Protein AF-A0A3B4WXT2-F1 (afdb_monomer_lite)

pLDDT: mean 92.87, std 9.58, range [46.59, 98.81]

Organism: NCBI:txid1841481

InterPro domains:
  IPR013606 IMD/I-BAR domain [PF08397] (16-156)
  IPR013606 IMD/I-BAR domain [PS51338] (1-162)
  IPR027267 AH/BAR domain superfamily [G3DSA:1.20.1270.60] (1-161)
  IPR027267 AH/BAR domain superfamily [SSF103657] (1-157)
  IPR030127 I-BAR domain containing protein MTSS1/MTSS2 [PTHR15708] (4-154)

Secondary structure (DSSP, 8-state):
--HHHHHHHHHHHHHHHHHHHHHHHTHHHHHHHHHHHHHHHHHHHHHHHHHHHHHHHHHHHHHHHHTSSTHHHHHHHHHHHHHHHHHHHHHHHHHHHHHIIIIIIHHHHHHHHHHHHHHHHHHHHHHHHHHHHHHHHHHHHHHHHHHHHHHHHHHHHHHT--

Radius of gyration: 36.68 Å; chains: 1; bounding box: 83×21×110 Å

Sequence (162 aa):
MDAGIEKECSALGGLFQLIMNDMKASYPTWEDFLTKGAKLQSQLRTTIVVTGAFLDAFQKVADMATGTRGATKEIGSALTRMCMRHRSIESKLKLFTTALSESLITPLESKMEEWKKVASQLDKDHAKEYKKARADIKKKSSDTIKLQKKVKKGEEREEQGG

Foldseek 3Di:
DPPVVVVVVVVVVVVLVVVLVVLVVCLVVLVVVLVVLVVVLVVLVVVLVVLVVVLVVQLVCLVVQCPDDDPSVVVSVVSNVVSVVSVVVSVVSVVVSVCSVPVPNVVSVVVSVVSVVVSVVVVVVCVVVVVVVVVVVVVVVVVVVVVVVVVVVVVVVVVVPD

Structure (mmCIF, N/CA/C/O backbone):
data_AF-A0A3B4WXT2-F1
#
_entry.id   AF-A0A3B4WXT2-F1
#
loop_
_atom_site.group_PDB
_atom_site.id
_atom_site.type_symbol
_atom_site.label_atom_id
_atom_site.label_alt_id
_atom_site.label_comp_id
_atom_site.label_asym_id
_atom_site.label_entity_id
_atom_site.label_seq_id
_atom_site.pdbx_PDB_ins_code
_atom_site.Cartn_x
_atom_site.Cartn_y
_atom_site.Cartn_z
_atom_site.occupancy
_atom_site.B_iso_or_equiv
_atom_site.auth_seq_id
_atom_site.auth_comp_id
_atom_site.auth_asym_id
_atom_site.auth_atom_id
_atom_site.pdbx_PDB_model_num
ATOM 1 N N . MET A 1 1 ? -25.174 -4.523 44.752 1.00 56.41 1 MET A N 1
ATOM 2 C CA . MET A 1 1 ? -24.322 -5.137 43.718 1.00 56.41 1 MET A CA 1
ATOM 3 C C . MET A 1 1 ? -23.032 -5.534 44.384 1.00 56.41 1 MET A C 1
ATOM 5 O O . MET A 1 1 ? -22.630 -4.825 45.297 1.00 56.41 1 MET A O 1
ATOM 9 N N . ASP A 1 2 ? -22.443 -6.652 43.983 1.00 71.62 2 ASP A N 1
ATOM 10 C CA . ASP A 1 2 ? -21.141 -7.046 44.507 1.00 71.62 2 ASP A CA 1
ATOM 11 C C . ASP A 1 2 ? -20.093 -6.017 44.052 1.00 71.62 2 ASP A C 1
ATOM 13 O O . ASP A 1 2 ? -19.968 -5.749 42.854 1.00 71.62 2 ASP A O 1
ATOM 17 N N . ALA A 1 3 ? -19.405 -5.377 44.999 1.00 71.56 3 ALA A N 1
ATOM 18 C CA . ALA A 1 3 ? -18.475 -4.279 44.722 1.00 71.56 3 ALA A CA 1
ATOM 19 C C . ALA A 1 3 ? -17.302 -4.721 43.823 1.00 71.56 3 ALA A C 1
ATOM 21 O O . ALA A 1 3 ? -16.705 -3.894 43.131 1.00 71.56 3 ALA A O 1
ATOM 22 N N . GLY A 1 4 ? -17.006 -6.028 43.791 1.00 73.88 4 GLY A N 1
ATOM 23 C CA . GLY A 1 4 ? -16.038 -6.623 42.868 1.00 73.88 4 GLY A CA 1
ATOM 24 C C . GLY A 1 4 ? -16.455 -6.499 41.399 1.00 73.88 4 GLY A C 1
ATOM 25 O O . GLY A 1 4 ? -15.667 -6.039 40.576 1.00 73.88 4 GLY A O 1
ATOM 26 N N . ILE A 1 5 ? -17.719 -6.800 41.084 1.00 76.81 5 ILE A N 1
ATOM 27 C CA . ILE A 1 5 ? -18.241 -6.784 39.706 1.00 76.81 5 ILE A CA 1
ATOM 28 C C . ILE A 1 5 ? -18.263 -5.356 39.141 1.00 76.81 5 ILE A C 1
ATOM 30 O O . ILE A 1 5 ? -17.926 -5.130 37.981 1.00 76.81 5 ILE A O 1
ATOM 34 N N . GLU A 1 6 ? -18.617 -4.360 39.957 1.00 76.44 6 GLU A N 1
ATOM 35 C CA . GLU A 1 6 ? -18.662 -2.958 39.515 1.00 76.44 6 GLU A CA 1
ATOM 36 C C . GLU A 1 6 ? -17.260 -2.419 39.170 1.00 76.44 6 GLU A C 1
ATOM 38 O O . GLU A 1 6 ? -17.087 -1.685 38.190 1.00 76.44 6 GLU A O 1
ATOM 43 N N . LYS A 1 7 ? -16.239 -2.851 39.922 1.00 80.06 7 LYS A N 1
ATOM 44 C CA . LYS A 1 7 ? -14.834 -2.516 39.668 1.00 80.06 7 LYS A CA 1
ATOM 45 C C . LYS A 1 7 ? -14.317 -3.157 38.376 1.00 80.06 7 LYS A C 1
ATOM 47 O O . LYS A 1 7 ? -13.669 -2.473 37.584 1.00 80.06 7 LYS A O 1
ATOM 52 N N . GLU A 1 8 ? -14.635 -4.427 38.132 1.00 82.56 8 GLU A N 1
ATOM 53 C CA . GLU A 1 8 ? -14.265 -5.132 36.896 1.00 82.56 8 GLU A CA 1
ATOM 54 C C . GLU A 1 8 ? -14.941 -4.529 35.658 1.00 82.56 8 GLU A C 1
ATOM 56 O O . GLU A 1 8 ? -14.272 -4.276 34.655 1.00 82.56 8 GLU A O 1
ATOM 61 N N . CYS A 1 9 ? -16.236 -4.196 35.732 1.00 83.56 9 CYS A N 1
ATOM 62 C CA . CYS A 1 9 ? -16.938 -3.517 34.638 1.00 83.56 9 CYS A CA 1
ATOM 63 C C . CYS A 1 9 ? -16.319 -2.152 34.306 1.00 83.56 9 CYS A C 1
ATOM 65 O O . CYS A 1 9 ? -16.195 -1.797 33.132 1.00 83.56 9 CYS A O 1
ATOM 67 N N . SER A 1 10 ? -15.907 -1.389 35.322 1.00 85.44 10 SER A N 1
ATOM 68 C CA . SER A 1 10 ? -15.224 -0.111 35.109 1.00 85.44 10 SER A CA 1
ATOM 69 C C . SER A 1 10 ? -13.843 -0.294 34.473 1.00 85.44 10 SER A C 1
ATOM 71 O O . SER A 1 10 ? -13.463 0.504 33.616 1.00 85.44 10 SER A O 1
ATOM 73 N N . ALA A 1 11 ? -13.097 -1.331 34.866 1.00 90.69 11 ALA A N 1
ATOM 74 C CA . ALA A 1 11 ? -11.795 -1.643 34.281 1.00 90.69 11 ALA A CA 1
ATOM 75 C C . ALA A 1 11 ? -11.922 -2.043 32.801 1.00 90.69 11 ALA A C 1
ATOM 77 O O . ALA A 1 11 ? -11.184 -1.530 31.962 1.00 90.69 11 ALA A O 1
ATOM 78 N N . LEU A 1 12 ? -12.906 -2.885 32.465 1.00 92.00 12 LEU A N 1
ATOM 79 C CA . LEU A 1 12 ? -13.195 -3.290 31.085 1.00 92.00 12 LEU A CA 1
ATOM 80 C C . LEU A 1 12 ? -13.618 -2.104 30.208 1.00 92.00 12 LEU A C 1
ATOM 82 O O . LEU A 1 12 ? -13.141 -1.976 29.082 1.00 92.00 12 LEU A O 1
ATOM 86 N N . GLY A 1 13 ? -14.457 -1.201 30.727 1.00 91.44 13 GLY A N 1
ATOM 87 C CA . GLY A 1 13 ? -14.825 0.028 30.016 1.00 91.44 13 GLY A CA 1
ATOM 88 C C . GLY A 1 13 ? -13.624 0.948 29.763 1.00 91.44 13 GLY A C 1
ATOM 89 O O . GLY A 1 13 ? -13.510 1.536 28.687 1.00 91.44 13 GLY A O 1
ATOM 90 N N . GLY A 1 14 ? -12.698 1.034 30.724 1.00 93.44 14 GLY A N 1
ATOM 91 C CA . GLY A 1 14 ? -11.432 1.749 30.559 1.00 93.44 14 GLY A CA 1
ATOM 92 C C . GLY A 1 14 ? -10.533 1.120 29.491 1.00 93.44 14 GLY A C 1
ATOM 93 O O . GLY A 1 14 ? -10.008 1.835 28.639 1.00 93.44 14 GLY A O 1
ATOM 94 N N . LEU A 1 15 ? -10.414 -0.211 29.485 1.00 95.81 15 LEU A N 1
ATOM 95 C CA . LEU A 1 15 ? -9.648 -0.949 28.478 1.00 95.81 15 LEU A CA 1
ATOM 96 C C . LEU A 1 15 ? -10.21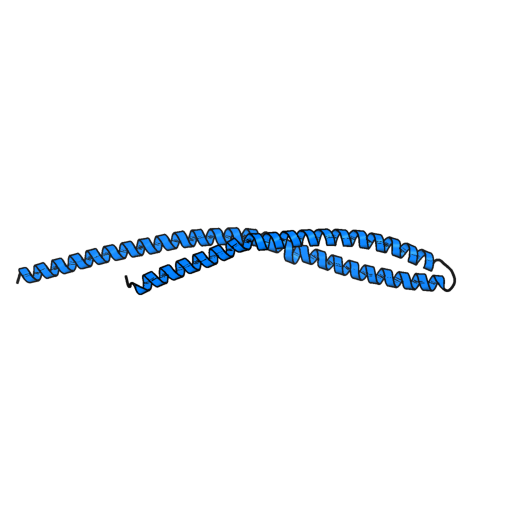6 -0.747 27.068 1.00 95.81 15 LEU A C 1
ATOM 98 O O . LEU A 1 15 ? -9.456 -0.504 26.134 1.00 95.81 15 LEU A O 1
ATOM 102 N N . PHE A 1 16 ? -11.542 -0.793 26.913 1.00 96.06 16 PHE A N 1
ATOM 103 C CA . PHE A 1 16 ? -12.190 -0.513 25.632 1.00 96.06 16 PHE A CA 1
ATOM 104 C C . PHE A 1 16 ? -11.829 0.887 25.118 1.00 96.06 16 PHE A C 1
ATOM 106 O O . PHE A 1 16 ? -11.425 1.036 23.968 1.00 96.06 16 PHE A O 1
ATOM 113 N N . GLN A 1 17 ? -11.923 1.910 25.974 1.00 95.31 17 GLN A N 1
ATOM 114 C CA . GLN A 1 17 ? -11.585 3.283 25.591 1.00 95.31 17 GLN A CA 1
ATOM 115 C C . GLN A 1 17 ? -10.100 3.449 25.246 1.00 95.31 17 GLN A C 1
ATOM 117 O O . GLN A 1 17 ? -9.780 4.171 24.305 1.00 95.31 17 GLN A O 1
ATOM 122 N N . LEU A 1 18 ? -9.201 2.758 25.954 1.00 96.88 18 LEU A N 1
ATOM 123 C CA . LEU A 1 18 ? -7.775 2.740 25.625 1.00 96.88 18 LEU A CA 1
ATOM 124 C C . LEU A 1 18 ? -7.544 2.188 24.211 1.00 96.88 18 LEU A C 1
ATOM 126 O O . LEU A 1 18 ? -6.958 2.876 23.381 1.00 96.88 18 LEU A O 1
ATOM 130 N N . ILE A 1 19 ? -8.097 1.009 23.907 1.00 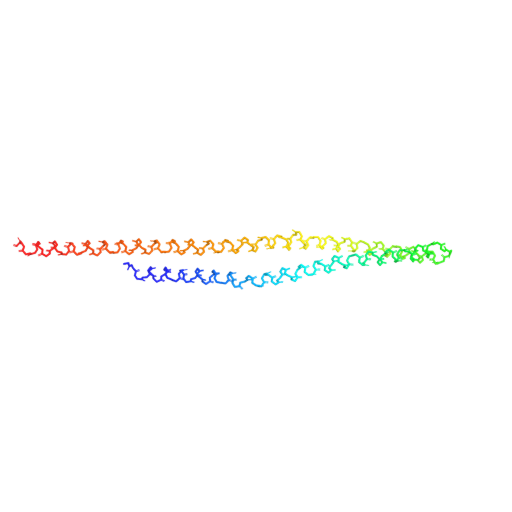96.50 19 ILE A N 1
ATOM 131 C CA . ILE A 1 19 ? -7.973 0.374 22.584 1.00 96.50 19 ILE A CA 1
ATOM 132 C C . ILE A 1 19 ? -8.546 1.280 21.486 1.00 96.50 19 ILE A C 1
ATOM 134 O O . ILE A 1 19 ? -7.917 1.479 20.448 1.00 96.50 19 ILE A O 1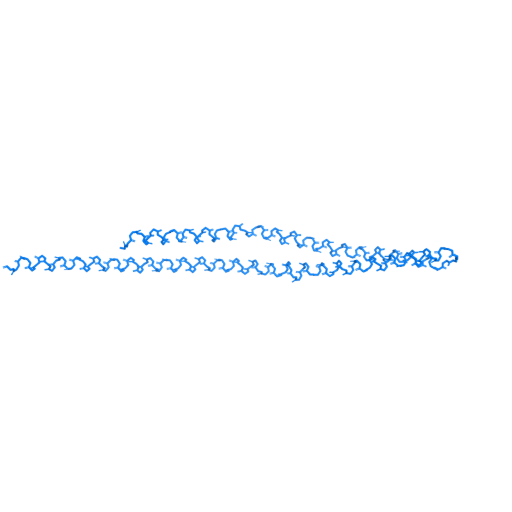
ATOM 138 N N . MET A 1 20 ? -9.723 1.868 21.714 1.00 97.00 20 MET A N 1
ATOM 139 C CA . MET A 1 20 ? -10.356 2.781 20.758 1.00 97.00 20 MET A CA 1
ATOM 140 C C . MET A 1 20 ? -9.508 4.025 20.482 1.00 97.00 20 MET A C 1
ATOM 142 O O . MET A 1 20 ? -9.417 4.473 19.335 1.00 97.00 20 MET A O 1
ATOM 146 N N . ASN A 1 21 ? -8.883 4.585 21.517 1.00 96.25 21 ASN A N 1
ATOM 147 C CA . ASN A 1 21 ? -8.002 5.737 21.378 1.00 96.25 21 ASN A CA 1
ATOM 148 C C . ASN A 1 21 ? -6.724 5.374 20.623 1.00 96.25 21 ASN A C 1
ATOM 150 O O . ASN A 1 21 ? -6.360 6.102 19.701 1.00 96.25 21 ASN A O 1
ATOM 154 N N . ASP A 1 22 ? -6.106 4.236 20.936 1.00 96.25 22 ASP A N 1
ATOM 155 C CA . ASP A 1 22 ? -4.908 3.754 20.243 1.00 96.25 22 ASP A CA 1
ATOM 156 C C . ASP A 1 22 ? -5.185 3.517 18.752 1.00 96.25 22 ASP A C 1
ATOM 158 O O . ASP A 1 22 ? -4.424 3.956 17.886 1.00 96.25 22 ASP A O 1
ATOM 162 N N . MET A 1 23 ? -6.332 2.908 18.427 1.00 95.06 23 MET A N 1
ATOM 163 C CA . MET A 1 23 ? -6.766 2.722 17.041 1.00 95.06 23 MET A CA 1
ATOM 164 C C . MET A 1 23 ? -6.880 4.056 16.297 1.00 95.06 23 MET A C 1
ATOM 166 O O . MET A 1 23 ? -6.341 4.195 15.199 1.00 95.06 23 MET A O 1
ATOM 170 N N . LYS A 1 24 ? -7.543 5.057 16.886 1.00 95.38 24 LYS A N 1
ATOM 171 C CA . LYS A 1 24 ? -7.711 6.376 16.252 1.00 95.38 24 LYS A CA 1
ATOM 172 C C . LYS A 1 24 ? -6.409 7.161 16.158 1.00 95.38 24 LYS A C 1
ATOM 174 O O . LYS A 1 24 ? -6.185 7.854 15.168 1.00 95.38 24 LYS A O 1
ATOM 179 N N . ALA A 1 25 ? -5.550 7.042 17.165 1.00 96.56 25 ALA A N 1
ATOM 180 C CA . ALA A 1 25 ? -4.243 7.682 17.186 1.00 96.56 25 ALA A CA 1
ATOM 181 C C . ALA A 1 25 ? -3.321 7.145 16.080 1.00 96.56 25 ALA A C 1
ATOM 183 O O . ALA A 1 25 ? -2.422 7.859 15.646 1.00 96.56 25 ALA A O 1
ATOM 184 N N . SER A 1 26 ? -3.570 5.929 15.579 1.00 96.19 26 SER A N 1
ATOM 185 C CA . SER A 1 26 ? -2.802 5.344 14.474 1.00 96.19 26 SER A CA 1
ATOM 186 C C . SER A 1 26 ? -3.112 5.946 13.095 1.00 96.19 26 SER A C 1
ATOM 188 O O . SER A 1 26 ? -2.321 5.767 12.167 1.00 96.19 26 SER A O 1
ATOM 190 N N . TYR A 1 27 ? -4.232 6.667 12.922 1.00 96.38 27 TYR A N 1
ATOM 191 C CA . TYR A 1 27 ? -4.665 7.127 11.594 1.00 96.38 27 TYR A CA 1
ATOM 192 C C . TYR A 1 27 ? -3.645 8.015 10.871 1.00 96.38 27 TYR A C 1
ATOM 194 O O . TYR A 1 27 ? -3.363 7.717 9.710 1.00 96.38 27 TYR A O 1
ATOM 202 N N . PRO A 1 28 ? -3.025 9.028 11.511 1.00 97.31 28 PRO A N 1
ATOM 203 C CA . PRO A 1 28 ? -2.032 9.864 10.839 1.00 97.31 28 PRO A CA 1
ATOM 204 C C . PRO A 1 28 ? -0.819 9.066 10.344 1.00 97.31 28 PRO A C 1
ATOM 206 O O . PRO A 1 28 ? -0.260 9.376 9.297 1.00 97.31 28 PRO A O 1
ATOM 209 N N . THR A 1 29 ? -0.420 8.012 11.065 1.00 97.81 29 THR A N 1
ATOM 210 C CA . THR A 1 29 ? 0.690 7.136 10.662 1.00 97.81 29 THR A CA 1
ATOM 211 C C . THR A 1 29 ? 0.347 6.349 9.399 1.00 97.81 29 THR A C 1
ATOM 213 O O . THR A 1 29 ? 1.164 6.264 8.483 1.00 97.81 29 THR A O 1
ATOM 216 N N . TRP A 1 30 ? -0.869 5.807 9.319 1.00 97.81 30 TRP A N 1
ATOM 217 C CA . TRP A 1 30 ? -1.345 5.117 8.121 1.00 97.81 30 TRP A CA 1
ATOM 218 C C . TRP A 1 30 ? -1.533 6.064 6.931 1.00 97.81 30 TRP A C 1
ATOM 220 O O . TRP A 1 30 ? -1.179 5.716 5.806 1.00 97.81 30 TRP A O 1
ATOM 230 N N . GLU A 1 31 ? -2.051 7.269 7.169 1.00 96.81 31 GLU A N 1
ATOM 231 C CA . GLU A 1 31 ? -2.213 8.302 6.140 1.00 96.81 31 GLU A CA 1
ATOM 232 C C . GLU A 1 31 ? -0.862 8.780 5.589 1.00 96.81 31 GLU A C 1
ATOM 234 O O . GLU A 1 31 ? -0.715 8.941 4.372 1.00 96.81 31 GLU A O 1
ATOM 239 N N . ASP A 1 32 ? 0.153 8.951 6.444 1.00 98.06 32 ASP A N 1
ATOM 240 C CA . ASP A 1 32 ? 1.510 9.261 5.985 1.00 98.06 32 ASP A CA 1
ATOM 241 C C . ASP A 1 32 ? 2.091 8.097 5.173 1.00 98.06 32 ASP A C 1
ATOM 243 O O . ASP A 1 32 ? 2.580 8.322 4.066 1.00 98.06 32 ASP A O 1
ATOM 247 N N . PHE A 1 33 ? 1.957 6.851 5.646 1.00 98.31 33 PHE A N 1
ATOM 248 C CA . PHE A 1 33 ? 2.400 5.667 4.903 1.00 98.31 33 PHE A CA 1
ATOM 249 C C . PHE A 1 33 ? 1.791 5.610 3.495 1.00 98.31 33 PHE A C 1
ATOM 251 O O . PHE A 1 33 ? 2.522 5.456 2.513 1.00 98.31 33 PHE A O 1
ATOM 258 N N . LEU A 1 34 ? 0.474 5.807 3.379 1.00 97.88 34 LEU A N 1
ATOM 259 C CA . LEU A 1 34 ? -0.229 5.878 2.097 1.00 97.88 34 LEU A CA 1
ATOM 260 C C . LEU A 1 34 ? 0.291 7.023 1.225 1.00 97.88 34 LEU A C 1
ATOM 262 O O . LEU A 1 34 ? 0.604 6.819 0.052 1.00 97.88 34 LEU A O 1
ATOM 266 N N . THR A 1 35 ? 0.481 8.207 1.808 1.00 97.94 35 THR A N 1
ATOM 267 C CA . THR A 1 35 ? 1.017 9.377 1.102 1.00 97.94 35 THR A CA 1
ATOM 268 C C . THR A 1 35 ? 2.417 9.111 0.545 1.00 97.94 35 THR A C 1
ATOM 270 O O . THR A 1 35 ? 2.715 9.462 -0.603 1.00 97.94 35 THR A O 1
ATOM 273 N N . LYS A 1 36 ? 3.309 8.496 1.332 1.00 98.50 36 LYS A N 1
ATOM 274 C CA . LYS A 1 36 ? 4.653 8.122 0.865 1.00 98.50 36 LYS A CA 1
ATOM 275 C C . LYS A 1 36 ? 4.585 7.019 -0.187 1.00 98.50 36 LYS A C 1
ATOM 277 O O . LYS A 1 36 ? 5.297 7.110 -1.187 1.00 98.50 36 LYS A O 1
ATOM 282 N N . GLY A 1 37 ? 3.709 6.032 -0.001 1.00 98.25 37 GLY A N 1
ATOM 283 C CA . GLY A 1 37 ? 3.457 4.956 -0.957 1.00 98.25 37 GLY A CA 1
ATOM 284 C C . GLY A 1 37 ? 3.018 5.489 -2.320 1.00 98.25 37 GLY A C 1
ATOM 285 O O . GLY A 1 37 ? 3.635 5.163 -3.332 1.00 98.25 37 GLY A O 1
ATOM 286 N N . ALA A 1 38 ? 2.029 6.383 -2.353 1.00 97.88 38 ALA A N 1
ATOM 287 C CA . ALA A 1 38 ? 1.543 7.021 -3.575 1.00 97.88 38 ALA A CA 1
ATOM 288 C C . ALA A 1 38 ? 2.627 7.860 -4.273 1.00 97.88 38 ALA A C 1
ATOM 290 O O . ALA A 1 38 ? 2.784 7.800 -5.495 1.00 97.88 38 ALA A O 1
ATOM 291 N N . LYS A 1 39 ? 3.441 8.603 -3.507 1.00 98.44 39 LYS A N 1
ATOM 292 C CA . LYS A 1 39 ? 4.587 9.346 -4.059 1.00 98.44 39 LYS A CA 1
ATOM 293 C C . LYS A 1 39 ? 5.617 8.413 -4.689 1.00 98.44 39 LYS A C 1
ATOM 295 O O . LYS A 1 39 ? 6.048 8.671 -5.811 1.00 98.44 39 LYS A O 1
ATOM 300 N N . LEU A 1 40 ? 5.980 7.326 -4.007 1.00 98.50 40 LEU A N 1
ATOM 301 C CA . LEU A 1 40 ? 6.885 6.309 -4.542 1.00 98.50 40 LEU A CA 1
ATOM 302 C C . LEU A 1 40 ? 6.326 5.704 -5.836 1.00 98.50 40 LEU A C 1
ATOM 304 O O . LEU A 1 40 ? 7.025 5.668 -6.844 1.00 98.50 40 LEU A O 1
ATOM 308 N N . GLN A 1 41 ? 5.058 5.293 -5.830 1.00 98.06 41 GLN A N 1
ATOM 309 C CA . GLN A 1 41 ? 4.345 4.738 -6.984 1.00 98.06 41 GLN A CA 1
ATOM 310 C C . GLN A 1 41 ? 4.422 5.678 -8.202 1.00 98.06 41 GLN A C 1
ATOM 312 O O . GLN A 1 41 ? 4.773 5.246 -9.302 1.00 98.06 41 GLN A O 1
ATOM 317 N N . SER A 1 42 ? 4.171 6.973 -7.995 1.00 98.38 42 SER A N 1
ATOM 318 C CA . SER A 1 42 ? 4.241 8.002 -9.039 1.00 98.38 42 SER A CA 1
ATOM 319 C C . SER A 1 42 ? 5.659 8.189 -9.597 1.00 98.38 42 SER A C 1
ATOM 321 O O . SER A 1 42 ? 5.862 8.235 -10.816 1.00 98.38 42 SER A O 1
ATOM 323 N N . GLN A 1 43 ? 6.668 8.221 -8.721 1.00 98.62 43 GLN A N 1
ATOM 324 C CA . GLN A 1 43 ? 8.064 8.305 -9.152 1.00 98.62 43 GLN A CA 1
ATOM 325 C C . GLN A 1 43 ? 8.480 7.063 -9.944 1.00 98.62 43 GLN A C 1
ATOM 327 O O . GLN A 1 43 ? 9.076 7.203 -11.005 1.00 98.62 43 GLN A O 1
ATOM 332 N N . LEU A 1 44 ? 8.080 5.863 -9.516 1.00 98.62 44 LEU A N 1
ATOM 333 C CA . LEU A 1 44 ? 8.352 4.624 -10.250 1.00 98.62 44 LEU A CA 1
ATOM 334 C C . LEU A 1 44 ? 7.716 4.622 -11.645 1.00 98.62 44 LEU A C 1
ATOM 336 O O . LEU A 1 44 ? 8.377 4.238 -12.609 1.00 98.62 44 LEU A O 1
ATOM 340 N N . ARG A 1 45 ? 6.471 5.107 -11.789 1.00 98.31 45 ARG A N 1
ATOM 341 C CA . ARG A 1 45 ? 5.839 5.291 -13.111 1.00 98.31 45 ARG A CA 1
ATOM 342 C C . ARG A 1 45 ? 6.675 6.205 -14.005 1.00 98.31 45 ARG A C 1
ATOM 344 O O . ARG A 1 45 ? 6.901 5.879 -15.167 1.00 98.31 45 ARG A O 1
ATOM 351 N N . THR A 1 46 ? 7.163 7.313 -13.455 1.00 98.56 46 THR A N 1
ATOM 352 C CA . THR A 1 46 ? 8.022 8.256 -14.185 1.00 98.56 46 THR A CA 1
ATOM 353 C C . THR A 1 46 ? 9.346 7.600 -14.576 1.00 98.56 46 THR A C 1
ATOM 355 O O . THR A 1 46 ? 9.739 7.661 -15.740 1.00 98.56 46 THR A O 1
ATOM 358 N N . THR A 1 47 ? 9.997 6.900 -13.641 1.00 98.56 47 THR A N 1
ATOM 359 C CA . THR A 1 47 ? 11.232 6.142 -13.880 1.00 98.56 47 THR A CA 1
ATOM 360 C C . THR A 1 47 ? 11.055 5.119 -14.995 1.00 98.56 47 THR A C 1
ATOM 362 O O . THR A 1 47 ? 11.917 5.025 -15.863 1.00 98.56 47 THR A O 1
ATOM 365 N N . ILE A 1 48 ? 9.940 4.386 -15.023 1.00 98.62 48 ILE A N 1
ATOM 366 C CA . ILE A 1 48 ? 9.631 3.427 -16.090 1.00 98.62 48 ILE A CA 1
ATOM 367 C C . ILE A 1 48 ? 9.604 4.118 -17.457 1.00 98.62 48 ILE A C 1
ATOM 369 O O . ILE A 1 48 ? 10.228 3.626 -18.393 1.00 98.62 48 ILE A O 1
ATOM 373 N N . VAL A 1 49 ? 8.920 5.261 -17.572 1.00 98.44 49 VAL A N 1
ATOM 374 C CA . VAL A 1 49 ? 8.809 6.003 -18.839 1.00 98.44 49 VAL A CA 1
ATOM 375 C C . VAL A 1 49 ? 10.183 6.454 -19.332 1.00 98.44 49 VAL A C 1
ATOM 377 O O . VAL A 1 49 ? 10.546 6.186 -20.478 1.00 98.44 49 VAL A O 1
ATOM 380 N N . VAL A 1 50 ? 10.977 7.093 -18.468 1.00 98.56 50 VAL A N 1
ATOM 381 C CA . VAL A 1 50 ? 12.314 7.569 -18.861 1.00 98.56 50 VAL A CA 1
ATOM 382 C C . VAL A 1 50 ? 13.291 6.415 -19.106 1.00 98.56 50 VAL A C 1
ATOM 384 O O . VAL A 1 50 ? 14.139 6.519 -19.988 1.00 98.56 50 VAL A O 1
ATOM 387 N N . THR A 1 51 ? 13.141 5.289 -18.397 1.00 98.56 51 THR A N 1
ATOM 388 C CA . THR A 1 51 ? 13.912 4.062 -18.658 1.00 98.56 51 THR A CA 1
ATOM 389 C C . THR A 1 51 ? 13.593 3.513 -20.043 1.00 98.56 51 THR A C 1
ATOM 391 O O . THR A 1 51 ? 14.516 3.200 -20.788 1.00 98.56 51 THR A O 1
ATOM 394 N N . GLY A 1 52 ? 12.313 3.447 -20.423 1.00 98.50 52 GLY A N 1
ATOM 395 C CA . GLY A 1 52 ? 11.903 3.012 -21.759 1.00 98.50 52 GLY A CA 1
ATOM 396 C C . GLY A 1 52 ? 12.520 3.881 -22.859 1.00 98.50 52 GLY A C 1
ATOM 397 O O . GLY A 1 52 ? 13.177 3.359 -23.757 1.00 98.50 52 GLY A O 1
ATOM 398 N N . ALA A 1 53 ? 12.419 5.209 -22.729 1.00 98.69 53 ALA A N 1
ATOM 399 C CA . ALA A 1 53 ? 13.012 6.150 -23.683 1.00 98.69 53 ALA A CA 1
ATOM 400 C C . ALA A 1 53 ? 14.545 6.013 -23.783 1.00 98.69 53 ALA A C 1
ATOM 402 O O . ALA A 1 53 ? 15.114 6.055 -24.877 1.00 98.69 53 ALA A O 1
ATOM 403 N N . PHE A 1 54 ? 15.223 5.806 -22.650 1.00 98.75 54 PHE A N 1
ATOM 404 C CA . PHE A 1 54 ? 16.654 5.510 -22.629 1.00 98.75 54 PHE A CA 1
ATOM 405 C C . PHE A 1 54 ? 16.975 4.203 -23.368 1.00 98.75 54 PHE A C 1
ATOM 407 O O . PHE A 1 54 ? 17.907 4.175 -24.168 1.00 98.75 54 PHE A O 1
ATOM 414 N N . LEU A 1 55 ? 16.206 3.132 -23.144 1.00 98.69 55 LEU A N 1
ATOM 415 C CA . LEU A 1 55 ? 16.420 1.844 -23.810 1.00 98.69 55 LEU A CA 1
ATOM 416 C C . LEU A 1 55 ? 16.134 1.899 -25.315 1.00 98.69 55 LEU A C 1
ATOM 418 O O . LEU A 1 55 ? 16.799 1.202 -26.079 1.00 98.69 55 LEU A O 1
ATOM 422 N N . ASP A 1 56 ? 15.217 2.755 -25.762 1.00 98.69 56 ASP A N 1
ATOM 423 C CA . ASP A 1 56 ? 15.007 3.018 -27.187 1.00 98.69 56 ASP A CA 1
ATOM 424 C C . ASP A 1 56 ? 16.233 3.696 -27.817 1.00 98.69 56 ASP A C 1
ATOM 426 O O . ASP A 1 56 ? 16.690 3.295 -28.888 1.00 98.69 56 ASP A O 1
ATOM 430 N N . ALA A 1 57 ? 16.816 4.695 -27.145 1.00 98.81 57 ALA A N 1
ATOM 431 C CA . ALA A 1 57 ? 18.060 5.323 -27.592 1.00 98.81 57 ALA A CA 1
ATOM 432 C C . ALA A 1 57 ? 19.244 4.343 -27.557 1.00 98.81 57 ALA A C 1
ATOM 434 O O . ALA A 1 57 ? 20.038 4.297 -28.497 1.00 98.81 57 ALA A O 1
ATOM 435 N N . PHE A 1 58 ? 19.327 3.516 -26.511 1.00 98.69 58 PHE A N 1
ATOM 436 C CA . PHE A 1 58 ? 20.307 2.442 -26.397 1.00 98.69 58 PHE A CA 1
ATOM 437 C C . PHE A 1 58 ? 20.216 1.503 -27.605 1.00 98.69 58 PHE A C 1
ATOM 439 O O . PHE A 1 58 ? 21.233 1.192 -28.227 1.00 98.69 58 PHE A O 1
ATOM 446 N N . GLN A 1 59 ? 19.006 1.052 -27.951 1.00 98.69 59 GLN A N 1
ATOM 447 C CA . GLN A 1 59 ? 18.815 0.114 -29.054 1.00 98.69 59 GLN A CA 1
ATOM 448 C C . GLN A 1 59 ? 19.256 0.726 -30.388 1.00 98.69 59 GLN A C 1
ATOM 450 O O . GLN A 1 59 ? 19.937 0.052 -31.147 1.00 98.69 59 GLN A O 1
ATOM 455 N N . LYS A 1 60 ? 19.013 2.024 -30.628 1.00 98.69 60 LYS A N 1
ATOM 456 C CA . LYS A 1 60 ? 19.525 2.717 -31.828 1.00 98.69 60 LYS A CA 1
ATOM 457 C C . LYS A 1 60 ? 21.051 2.646 -31.949 1.00 98.69 60 LYS A C 1
ATOM 459 O O . LYS A 1 60 ? 21.568 2.458 -33.048 1.00 98.69 60 LYS A O 1
ATOM 464 N N . VAL A 1 61 ? 21.781 2.772 -30.836 1.00 98.50 61 VAL A N 1
ATOM 465 C CA . VAL A 1 61 ? 23.248 2.616 -30.822 1.00 98.50 61 VAL A CA 1
ATOM 466 C C . VAL A 1 61 ? 23.645 1.174 -31.148 1.00 98.50 61 VAL A C 1
ATOM 468 O O . VAL A 1 61 ? 24.566 0.949 -31.934 1.00 98.50 61 VAL A O 1
ATOM 471 N N . ALA A 1 62 ? 22.936 0.196 -30.580 1.00 98.44 62 ALA A N 1
ATOM 472 C CA . ALA A 1 62 ? 23.168 -1.218 -30.860 1.00 98.44 62 ALA A CA 1
ATOM 473 C C . ALA A 1 62 ? 22.899 -1.567 -32.336 1.00 98.44 62 ALA A C 1
ATOM 475 O O . ALA A 1 62 ? 23.707 -2.259 -32.960 1.00 98.44 62 ALA A O 1
ATOM 476 N N . ASP A 1 63 ? 21.819 -1.043 -32.915 1.00 98.38 63 ASP A N 1
ATOM 477 C CA . ASP A 1 63 ? 21.435 -1.248 -34.314 1.00 98.38 63 ASP A CA 1
ATOM 478 C C . ASP A 1 63 ? 22.451 -0.609 -35.264 1.00 98.38 63 ASP A C 1
ATOM 480 O O . ASP A 1 63 ? 22.907 -1.253 -36.211 1.00 98.38 63 ASP A O 1
ATOM 484 N N . MET A 1 64 ? 22.884 0.623 -34.966 1.00 98.25 64 MET A N 1
ATOM 485 C CA . MET A 1 64 ? 23.937 1.309 -35.716 1.00 98.25 64 MET A CA 1
ATOM 486 C C . MET A 1 64 ? 25.223 0.477 -35.751 1.00 98.25 64 MET A C 1
ATOM 488 O O . MET A 1 64 ? 25.787 0.272 -36.824 1.00 98.25 64 MET A O 1
ATOM 492 N N . ALA A 1 65 ? 25.670 -0.046 -34.604 1.00 98.00 65 ALA A N 1
ATOM 493 C CA . ALA A 1 65 ? 26.850 -0.905 -34.534 1.00 98.00 65 ALA A CA 1
ATOM 494 C C . ALA A 1 65 ? 26.645 -2.231 -35.290 1.00 98.00 65 ALA A C 1
ATOM 496 O O . ALA A 1 65 ? 27.538 -2.676 -36.011 1.00 98.00 65 ALA A O 1
ATOM 497 N N . THR A 1 66 ? 25.456 -2.832 -35.199 1.00 97.31 66 THR A N 1
ATOM 498 C CA . THR A 1 66 ? 25.115 -4.089 -35.890 1.00 97.31 66 THR A CA 1
ATOM 499 C C . THR A 1 66 ? 25.089 -3.929 -37.415 1.00 97.31 66 THR A C 1
ATOM 501 O O . THR A 1 66 ? 25.411 -4.874 -38.135 1.00 97.31 66 THR A O 1
ATOM 504 N N . GLY A 1 67 ? 24.768 -2.733 -37.919 1.00 95.75 67 GLY A N 1
ATOM 505 C CA . GLY A 1 67 ? 24.807 -2.400 -39.347 1.00 95.75 67 GLY A CA 1
ATOM 506 C C . GLY A 1 67 ? 26.215 -2.245 -39.939 1.00 95.75 67 GLY A C 1
ATOM 507 O O . GLY A 1 67 ? 26.357 -2.127 -41.156 1.00 95.75 67 GLY A O 1
ATOM 508 N N . THR A 1 68 ? 27.264 -2.247 -39.111 1.00 96.56 68 THR A N 1
ATOM 509 C CA . THR A 1 68 ? 28.660 -2.143 -39.569 1.00 96.56 68 THR A CA 1
ATOM 510 C C . THR A 1 68 ? 29.253 -3.501 -39.988 1.00 96.56 68 THR A C 1
ATOM 512 O O . THR A 1 68 ? 28.604 -4.545 -39.915 1.00 96.56 68 THR A O 1
ATOM 515 N N . ARG A 1 69 ? 30.508 -3.505 -40.464 1.00 92.00 69 ARG A N 1
ATOM 516 C CA . ARG A 1 69 ? 31.255 -4.718 -40.848 1.00 92.00 69 ARG A CA 1
ATOM 517 C C . ARG A 1 69 ? 32.316 -5.072 -39.803 1.00 92.00 69 ARG A C 1
ATOM 519 O O . ARG A 1 69 ? 32.811 -4.204 -39.090 1.00 92.00 69 ARG A O 1
ATOM 526 N N . GLY A 1 70 ? 32.720 -6.342 -39.771 1.00 92.50 70 GLY A N 1
ATOM 527 C CA . GLY A 1 70 ? 33.788 -6.824 -38.890 1.00 92.50 70 GLY A CA 1
ATOM 528 C C . GLY A 1 70 ? 33.382 -6.856 -37.412 1.00 92.50 70 GLY A C 1
ATOM 529 O O . GLY A 1 70 ? 32.210 -7.034 -37.088 1.00 92.50 70 GLY A O 1
ATOM 530 N N . ALA A 1 71 ? 34.351 -6.685 -36.510 1.00 93.62 71 ALA A N 1
ATOM 531 C CA . ALA A 1 71 ? 34.163 -6.850 -35.062 1.00 93.62 71 ALA A CA 1
ATOM 532 C C . ALA A 1 71 ? 33.111 -5.905 -34.443 1.00 93.62 71 ALA A C 1
ATOM 534 O O . ALA A 1 71 ? 32.466 -6.257 -33.457 1.00 93.62 71 ALA A O 1
ATOM 535 N N . THR A 1 72 ? 32.882 -4.732 -35.035 1.00 95.81 72 THR A N 1
ATOM 536 C CA . THR A 1 72 ? 31.880 -3.768 -34.551 1.00 95.81 72 THR A CA 1
ATOM 537 C C . THR A 1 72 ? 30.449 -4.314 -34.643 1.00 95.81 72 THR A C 1
ATOM 539 O O . THR A 1 72 ? 29.622 -4.016 -33.778 1.00 95.81 72 THR A O 1
ATOM 542 N N . LYS A 1 73 ? 30.166 -5.205 -35.604 1.00 97.31 73 LYS A N 1
ATOM 543 C CA . LYS A 1 73 ? 28.881 -5.916 -35.687 1.00 97.31 73 LYS A CA 1
ATOM 544 C C . LYS A 1 73 ? 28.633 -6.813 -34.472 1.00 97.31 73 LYS A C 1
ATOM 546 O O . LYS A 1 73 ? 27.520 -6.859 -33.942 1.00 97.31 73 LYS A O 1
ATOM 551 N N . GLU A 1 74 ? 29.668 -7.512 -34.012 1.00 96.00 74 GLU A N 1
ATOM 552 C CA . GLU A 1 74 ? 29.581 -8.388 -32.839 1.00 96.00 74 GLU A CA 1
ATOM 553 C C . GLU A 1 74 ? 29.347 -7.578 -31.558 1.00 96.00 74 GLU A C 1
ATOM 555 O O . GLU A 1 74 ? 28.558 -7.980 -30.698 1.00 96.00 74 GLU A O 1
ATOM 560 N N . ILE A 1 75 ? 29.946 -6.383 -31.472 1.00 97.69 75 ILE A N 1
ATOM 561 C CA . ILE A 1 75 ? 29.672 -5.414 -30.402 1.00 97.69 75 ILE A CA 1
ATOM 562 C C . ILE A 1 75 ? 28.196 -4.997 -30.429 1.00 97.69 75 ILE A C 1
ATOM 564 O O . ILE A 1 75 ? 27.529 -5.078 -29.398 1.00 97.69 75 ILE A O 1
ATOM 568 N N . GLY A 1 76 ? 27.649 -4.621 -31.590 1.00 98.25 76 GLY A N 1
ATOM 569 C CA . GLY A 1 76 ? 26.226 -4.280 -31.732 1.00 98.25 76 GLY A CA 1
ATOM 570 C C . GLY A 1 76 ? 25.285 -5.416 -31.313 1.00 98.25 76 GLY A C 1
ATOM 571 O O . GLY A 1 76 ? 24.308 -5.200 -30.588 1.00 98.25 76 GLY A O 1
ATOM 572 N N . SER A 1 77 ? 25.638 -6.654 -31.661 1.00 98.00 77 SER A N 1
ATOM 573 C CA . SER A 1 77 ? 24.892 -7.850 -31.250 1.00 98.00 77 SER A CA 1
ATOM 574 C C . SER A 1 77 ? 24.932 -8.063 -29.729 1.00 98.00 77 SER A C 1
ATOM 576 O O . SER A 1 77 ? 23.920 -8.414 -29.117 1.00 98.00 77 SER A O 1
ATOM 578 N N . ALA A 1 78 ? 26.080 -7.822 -29.086 1.00 98.38 78 ALA A N 1
ATOM 579 C CA . ALA A 1 78 ? 26.207 -7.869 -27.629 1.00 98.38 78 ALA A CA 1
ATOM 580 C C . ALA A 1 78 ? 25.407 -6.753 -26.936 1.00 98.38 78 ALA A C 1
ATOM 582 O O . ALA A 1 78 ? 24.707 -7.022 -25.955 1.00 98.38 78 ALA A O 1
ATOM 583 N N . LEU A 1 79 ? 25.447 -5.532 -27.478 1.00 98.50 79 LEU A N 1
ATOM 584 C CA . LEU A 1 79 ? 24.663 -4.393 -27.000 1.00 98.50 79 LEU A CA 1
ATOM 585 C C . LEU A 1 79 ? 23.158 -4.675 -27.089 1.00 98.50 79 LEU A C 1
ATOM 587 O O . LEU A 1 79 ? 22.443 -4.444 -26.118 1.00 98.50 79 LEU A O 1
ATOM 591 N N . THR A 1 80 ? 22.684 -5.265 -28.189 1.00 98.56 80 THR A N 1
ATOM 592 C CA . THR A 1 80 ? 21.274 -5.665 -28.341 1.00 98.56 80 THR A CA 1
ATOM 593 C C . THR A 1 80 ? 20.854 -6.647 -27.246 1.00 98.56 80 THR A C 1
ATOM 595 O O . THR A 1 80 ? 19.835 -6.448 -26.586 1.00 98.56 80 THR A O 1
ATOM 598 N N . ARG A 1 81 ? 21.665 -7.678 -26.959 1.00 98.56 81 ARG A N 1
ATOM 599 C CA . ARG A 1 81 ? 21.376 -8.618 -25.855 1.00 98.56 81 ARG A CA 1
ATOM 600 C C . ARG A 1 81 ? 21.304 -7.916 -24.497 1.00 98.56 81 ARG A C 1
ATOM 602 O O . ARG A 1 81 ? 20.468 -8.279 -23.667 1.00 98.56 81 ARG A O 1
ATOM 609 N N . MET A 1 82 ? 22.162 -6.923 -24.264 1.00 98.50 82 MET A N 1
ATOM 610 C CA . MET A 1 82 ? 22.129 -6.119 -23.042 1.00 98.50 82 MET A CA 1
ATOM 611 C C . MET A 1 82 ? 20.860 -5.260 -22.960 1.00 98.50 82 MET A C 1
ATOM 613 O O . MET A 1 82 ? 20.184 -5.291 -21.931 1.00 98.50 82 MET A O 1
ATOM 617 N N . CYS A 1 83 ? 20.477 -4.585 -24.049 1.00 98.62 83 CYS A N 1
ATOM 618 C CA . CYS A 1 83 ? 19.235 -3.810 -24.127 1.00 98.62 83 CYS A CA 1
ATOM 619 C C . CYS A 1 83 ? 18.011 -4.682 -23.812 1.00 98.62 83 CYS A C 1
ATOM 621 O O . CYS A 1 83 ? 17.199 -4.335 -22.954 1.00 98.62 83 CYS A O 1
ATOM 623 N N . MET A 1 84 ? 17.920 -5.870 -24.418 1.00 98.44 84 MET A N 1
ATOM 624 C CA . MET A 1 84 ? 16.807 -6.795 -24.181 1.00 98.44 84 MET A CA 1
ATOM 625 C C . MET A 1 84 ? 16.737 -7.288 -22.730 1.00 98.44 84 MET A C 1
ATOM 627 O O . MET A 1 84 ? 15.649 -7.399 -22.160 1.00 98.44 84 MET A O 1
ATOM 631 N N . ARG A 1 85 ? 17.885 -7.528 -22.083 1.00 98.56 85 ARG A N 1
ATOM 632 C CA . ARG A 1 85 ? 17.935 -7.841 -20.645 1.00 98.56 85 ARG A CA 1
ATOM 633 C C . ARG A 1 85 ? 17.424 -6.683 -19.791 1.00 98.56 85 ARG A C 1
ATOM 635 O O . ARG A 1 85 ? 16.654 -6.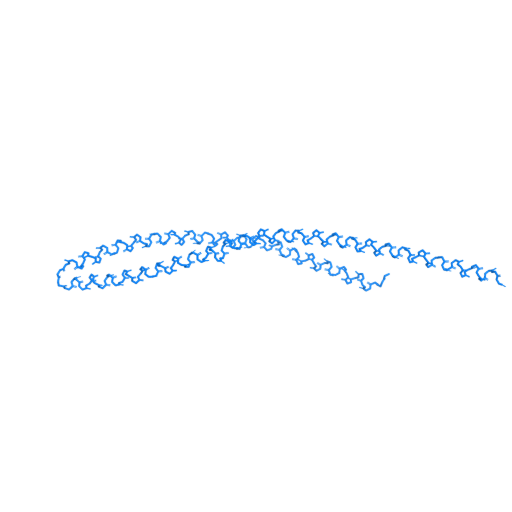920 -18.864 1.00 98.56 85 ARG A O 1
ATOM 642 N N . HIS A 1 86 ? 17.790 -5.445 -20.116 1.00 98.44 86 HIS A N 1
ATOM 643 C CA . HIS A 1 86 ? 17.267 -4.277 -19.408 1.00 98.44 86 HIS A CA 1
ATOM 644 C C . HIS A 1 86 ? 15.761 -4.083 -19.634 1.00 98.44 86 HIS A C 1
ATOM 646 O O . HIS A 1 86 ? 15.055 -3.795 -18.671 1.00 98.44 86 HIS A O 1
ATOM 652 N N . ARG A 1 87 ? 15.232 -4.344 -20.839 1.00 98.62 87 ARG A N 1
ATOM 653 C CA . ARG A 1 87 ? 13.775 -4.340 -21.086 1.00 98.62 87 ARG A CA 1
ATOM 654 C C . ARG A 1 87 ? 13.036 -5.371 -20.228 1.00 98.62 87 ARG A C 1
ATOM 656 O O . ARG A 1 87 ? 11.938 -5.107 -19.746 1.00 98.62 87 ARG A O 1
ATOM 663 N N . SER A 1 88 ? 13.643 -6.534 -19.974 1.00 98.62 88 SER A N 1
ATOM 664 C CA . SER A 1 88 ? 13.080 -7.516 -19.036 1.00 98.62 88 SER A CA 1
ATOM 665 C C . SER A 1 88 ? 13.008 -6.970 -17.602 1.00 98.62 88 SER A C 1
ATOM 667 O O . SER A 1 88 ? 11.997 -7.155 -16.922 1.00 98.62 88 SER A O 1
ATOM 669 N N . ILE A 1 89 ? 14.042 -6.254 -17.147 1.00 98.31 89 ILE A N 1
ATOM 670 C CA . ILE A 1 89 ? 14.056 -5.592 -15.830 1.00 98.31 89 ILE A CA 1
ATOM 671 C C . ILE A 1 89 ? 12.988 -4.493 -15.766 1.00 98.31 89 ILE A C 1
ATOM 673 O O . ILE A 1 89 ? 12.217 -4.453 -14.809 1.00 98.31 89 ILE A O 1
ATOM 677 N N . GLU A 1 90 ? 12.884 -3.654 -16.798 1.00 98.25 90 GLU A N 1
ATOM 678 C CA . GLU A 1 90 ? 11.839 -2.630 -16.924 1.00 98.25 90 GLU A CA 1
ATOM 679 C C . GLU A 1 90 ? 10.434 -3.251 -16.822 1.00 98.25 90 GLU A C 1
ATOM 681 O O . GLU A 1 90 ? 9.575 -2.743 -16.103 1.00 98.25 90 GLU A O 1
ATOM 686 N N . SER A 1 91 ? 10.199 -4.397 -17.472 1.00 98.50 91 SER A N 1
ATOM 687 C CA . SER A 1 91 ? 8.926 -5.121 -17.373 1.00 98.50 91 SER A CA 1
ATOM 688 C C . SER A 1 91 ? 8.632 -5.598 -15.949 1.00 98.50 91 SER A C 1
ATOM 690 O O . SER A 1 91 ? 7.490 -5.517 -15.501 1.00 98.50 91 SER A O 1
ATOM 692 N N . LYS A 1 92 ? 9.640 -6.079 -15.213 1.00 98.56 92 LYS A N 1
ATOM 693 C CA . LYS A 1 92 ? 9.471 -6.455 -13.800 1.00 98.56 92 LYS A CA 1
ATOM 694 C C . LYS A 1 92 ? 9.174 -5.236 -12.929 1.00 98.56 92 LYS A C 1
ATOM 696 O O . LYS A 1 92 ? 8.333 -5.321 -12.039 1.00 98.56 92 LYS A O 1
ATOM 701 N N . LEU A 1 93 ? 9.803 -4.096 -13.218 1.00 98.31 93 LEU A N 1
ATOM 702 C CA . LEU A 1 93 ? 9.531 -2.835 -12.531 1.00 98.31 93 LEU A CA 1
ATOM 703 C C . LEU A 1 93 ? 8.093 -2.356 -12.773 1.00 98.31 93 LEU A C 1
ATOM 705 O O . LEU A 1 93 ? 7.439 -1.907 -11.832 1.00 98.31 93 LEU A O 1
ATOM 709 N N . LYS A 1 94 ? 7.571 -2.509 -14.000 1.00 98.44 94 LYS A N 1
ATOM 710 C CA . LYS A 1 94 ? 6.155 -2.258 -14.325 1.00 98.44 94 LYS A CA 1
ATOM 711 C C . LYS A 1 94 ? 5.227 -3.116 -13.471 1.00 98.44 94 LYS A C 1
ATOM 713 O O . LYS A 1 94 ? 4.356 -2.565 -12.808 1.00 98.44 94 LYS A O 1
ATOM 718 N N . LEU A 1 95 ? 5.457 -4.431 -13.426 1.00 98.50 95 LEU A N 1
ATOM 719 C CA . LEU A 1 95 ? 4.651 -5.355 -12.617 1.00 98.50 95 LEU A CA 1
ATOM 720 C C . LEU A 1 95 ? 4.669 -4.984 -11.130 1.00 98.50 95 LEU A C 1
ATOM 722 O O . LEU A 1 95 ? 3.613 -4.899 -10.509 1.00 98.50 95 LEU A O 1
ATOM 726 N N . PHE A 1 96 ? 5.850 -4.702 -10.575 1.00 98.44 96 PHE A N 1
ATOM 727 C CA . PHE A 1 96 ? 5.987 -4.239 -9.194 1.00 98.44 96 PHE A CA 1
ATOM 728 C C . PHE A 1 96 ? 5.206 -2.941 -8.942 1.00 98.44 96 PHE A C 1
ATOM 730 O O . PHE A 1 96 ? 4.469 -2.840 -7.967 1.00 98.44 96 PHE A O 1
ATOM 737 N N . THR A 1 97 ? 5.327 -1.963 -9.840 1.00 98.38 97 THR A N 1
ATOM 738 C CA . THR A 1 97 ? 4.669 -0.652 -9.718 1.00 98.38 97 THR A CA 1
ATOM 739 C C . THR A 1 97 ? 3.144 -0.757 -9.797 1.00 98.38 97 THR A C 1
ATOM 741 O O . THR A 1 97 ? 2.443 -0.008 -9.112 1.00 98.38 97 THR A O 1
ATOM 744 N N . THR A 1 98 ? 2.628 -1.685 -10.607 1.00 98.19 98 THR A N 1
ATOM 745 C CA . THR A 1 98 ? 1.199 -2.012 -10.671 1.00 98.19 98 THR A CA 1
ATOM 746 C C . THR A 1 98 ? 0.738 -2.694 -9.387 1.00 98.19 98 THR A C 1
ATOM 748 O O . THR A 1 98 ? -0.202 -2.214 -8.763 1.00 98.19 98 THR A O 1
ATOM 751 N N . ALA A 1 99 ? 1.442 -3.733 -8.928 1.00 98.38 99 ALA A N 1
ATOM 752 C CA . ALA A 1 99 ? 1.106 -4.440 -7.691 1.00 98.38 99 ALA A CA 1
ATOM 753 C C . ALA A 1 99 ? 1.143 -3.520 -6.458 1.00 98.38 99 ALA A C 1
ATOM 755 O O . ALA A 1 99 ? 0.277 -3.607 -5.592 1.00 98.38 99 ALA A O 1
ATOM 756 N N . LEU A 1 100 ? 2.100 -2.587 -6.395 1.00 98.12 100 LEU A N 1
ATOM 757 C CA . LEU A 1 100 ? 2.167 -1.571 -5.342 1.00 98.12 100 LEU A CA 1
ATOM 758 C C . LEU A 1 100 ? 0.897 -0.705 -5.303 1.00 98.12 100 LEU A C 1
ATOM 760 O O . LEU A 1 100 ? 0.407 -0.366 -4.229 1.00 98.12 100 LEU A O 1
ATOM 764 N N . SER A 1 101 ? 0.352 -0.364 -6.470 1.00 97.44 101 SER A N 1
ATOM 765 C CA . SER A 1 101 ? -0.880 0.417 -6.580 1.00 97.44 101 SER A CA 1
ATOM 766 C C . SER A 1 101 ? -2.111 -0.422 -6.230 1.00 97.44 101 SER A C 1
ATOM 768 O O . SER A 1 101 ? -2.873 -0.058 -5.340 1.00 97.44 101 SER A O 1
ATOM 770 N N . GLU A 1 102 ? -2.297 -1.546 -6.921 1.00 97.50 102 GLU A N 1
ATOM 771 C CA . GLU A 1 102 ? -3.547 -2.314 -6.930 1.00 97.50 102 GLU A CA 1
ATOM 772 C C . GLU A 1 102 ? -3.694 -3.248 -5.729 1.00 97.50 102 GLU A C 1
ATOM 774 O O . GLU A 1 102 ? -4.810 -3.481 -5.272 1.00 97.50 102 GLU A O 1
ATOM 779 N N . SER A 1 103 ? -2.584 -3.760 -5.194 1.00 97.81 103 SER A N 1
ATOM 780 C CA . SER A 1 103 ? -2.602 -4.732 -4.095 1.00 97.81 103 SER A CA 1
ATOM 781 C C . SER A 1 103 ? -2.295 -4.115 -2.733 1.00 97.81 103 SER A C 1
ATOM 783 O O . SER A 1 103 ? -2.551 -4.761 -1.719 1.00 97.81 103 SER A O 1
ATOM 785 N N . LEU A 1 104 ? -1.745 -2.895 -2.685 1.00 97.81 104 LEU A N 1
ATOM 786 C CA . LEU A 1 104 ? -1.386 -2.228 -1.430 1.00 97.81 104 LEU A CA 1
ATOM 787 C C . LEU A 1 104 ? -2.054 -0.862 -1.273 1.00 97.81 104 LEU A C 1
ATOM 789 O O . LEU A 1 104 ? -2.875 -0.714 -0.375 1.00 97.81 104 LEU A O 1
ATOM 793 N N . ILE A 1 105 ? -1.722 0.124 -2.114 1.00 97.94 105 ILE A N 1
ATOM 794 C CA . ILE A 1 105 ? -2.151 1.519 -1.903 1.00 97.94 105 ILE A CA 1
ATOM 795 C C . ILE A 1 105 ? -3.675 1.648 -1.982 1.00 97.94 105 ILE A C 1
ATOM 797 O O . ILE A 1 105 ? -4.303 2.041 -1.003 1.00 97.94 105 ILE A O 1
ATOM 801 N N . THR A 1 106 ? -4.281 1.263 -3.107 1.00 97.00 106 THR A N 1
ATOM 802 C CA . THR A 1 106 ? -5.725 1.435 -3.324 1.00 97.00 106 THR A CA 1
ATOM 803 C C . THR A 1 106 ? -6.581 0.632 -2.330 1.00 97.00 106 THR A C 1
ATOM 805 O O . THR A 1 106 ? -7.515 1.202 -1.758 1.00 97.00 106 THR A O 1
ATOM 808 N N . PRO A 1 107 ? -6.290 -0.656 -2.041 1.00 98.00 107 PRO A N 1
ATOM 809 C CA . PRO A 1 107 ? -7.034 -1.389 -1.017 1.00 98.00 107 PRO A CA 1
ATOM 810 C C . PRO A 1 107 ? -6.901 -0.768 0.376 1.00 98.00 107 PRO A C 1
ATOM 812 O O . PRO A 1 107 ? -7.886 -0.704 1.114 1.00 98.00 107 PRO A O 1
ATOM 815 N N . LEU A 1 108 ? -5.704 -0.298 0.742 1.00 97.50 108 LEU A N 1
ATOM 816 C CA . LEU A 1 108 ? -5.451 0.269 2.063 1.00 97.50 108 LEU A CA 1
ATOM 817 C C . LEU A 1 108 ? -6.114 1.645 2.238 1.00 97.50 108 LEU A C 1
ATOM 819 O O . LEU A 1 108 ? -6.669 1.901 3.303 1.00 97.50 108 LEU A O 1
ATOM 823 N N . GLU A 1 109 ? -6.159 2.484 1.199 1.00 95.56 109 GLU A N 1
ATOM 824 C CA . GLU A 1 109 ? -6.944 3.732 1.195 1.00 95.56 109 GLU A CA 1
ATOM 825 C C . GLU A 1 109 ? -8.427 3.466 1.487 1.00 95.56 109 GLU A C 1
ATOM 827 O O . GLU A 1 109 ? -9.016 4.091 2.370 1.00 95.56 109 GLU A O 1
ATOM 832 N N . SER A 1 110 ? -9.028 2.481 0.810 1.00 96.12 110 SER A N 1
ATOM 833 C CA . SER A 1 110 ? -10.423 2.105 1.067 1.00 96.12 110 SER A CA 1
ATOM 834 C C . SER A 1 110 ? -10.621 1.556 2.482 1.00 96.12 110 SER A C 1
ATOM 836 O O . SER A 1 110 ? -11.634 1.852 3.123 1.00 96.12 110 SER A O 1
ATOM 838 N N . LYS A 1 111 ? -9.679 0.744 2.977 1.00 96.06 111 LYS A N 1
ATOM 839 C CA . LYS A 1 111 ? -9.756 0.160 4.322 1.00 96.06 111 LYS A CA 1
ATOM 840 C C . LYS A 1 111 ? -9.623 1.208 5.418 1.00 96.06 111 LYS A C 1
ATOM 842 O O . LYS A 1 111 ? -10.321 1.102 6.418 1.00 96.06 111 LYS A O 1
ATOM 847 N N . MET A 1 112 ? -8.819 2.246 5.214 1.00 96.19 112 MET A N 1
ATOM 848 C CA . MET A 1 112 ? -8.699 3.360 6.155 1.00 96.19 112 MET A CA 1
ATOM 849 C C . MET A 1 112 ? -10.033 4.073 6.388 1.00 96.19 112 MET A C 1
ATOM 851 O O . MET A 1 112 ? -10.428 4.308 7.532 1.00 96.19 112 MET A O 1
ATOM 855 N N . GLU A 1 113 ? -10.769 4.365 5.317 1.00 94.50 113 GLU A N 1
ATOM 856 C CA . GLU A 1 113 ? -12.090 4.990 5.423 1.00 94.50 113 GLU A CA 1
ATOM 857 C C . GLU A 1 113 ? -13.126 4.063 6.078 1.00 94.50 113 GLU A C 1
ATOM 859 O O . GLU A 1 113 ? -13.977 4.511 6.852 1.00 94.50 113 GLU A O 1
ATOM 864 N N . GLU A 1 114 ? -13.039 2.756 5.825 1.00 96.81 114 GLU A N 1
ATOM 865 C CA . GLU A 1 114 ? -13.855 1.746 6.504 1.00 96.81 114 GLU A CA 1
ATOM 866 C C . GLU A 1 114 ? -13.541 1.679 8.007 1.00 96.81 114 GLU A C 1
ATOM 868 O O . GLU A 1 114 ? -14.459 1.741 8.826 1.00 96.81 114 GLU A O 1
ATOM 873 N N . TRP A 1 115 ? -12.264 1.627 8.393 1.00 96.62 115 TRP A N 1
ATOM 874 C CA . TRP A 1 115 ? -11.836 1.556 9.792 1.00 96.62 115 TRP A CA 1
ATOM 875 C C . TRP A 1 115 ? -12.293 2.766 10.598 1.00 96.62 115 TRP A C 1
ATOM 877 O O . TRP A 1 115 ? -12.830 2.595 11.692 1.00 96.62 115 TRP A O 1
ATOM 887 N N . LYS A 1 116 ? -12.182 3.980 10.044 1.00 95.94 116 LYS A N 1
ATOM 888 C CA . LYS A 1 116 ? -12.690 5.204 10.688 1.00 95.94 116 LYS A CA 1
ATOM 889 C C . LYS A 1 116 ? -14.191 5.118 10.975 1.00 95.94 116 LYS A C 1
ATOM 891 O O . LYS A 1 116 ? -14.636 5.503 12.064 1.00 95.94 116 LYS A O 1
ATOM 896 N N . LYS A 1 117 ? -14.978 4.597 10.025 1.00 96.50 117 LYS A N 1
ATOM 897 C CA . LYS A 1 117 ? -16.432 4.409 10.177 1.00 96.50 117 LYS A CA 1
ATOM 898 C C . LYS A 1 117 ? -16.751 3.344 11.221 1.00 96.50 117 LYS A C 1
ATOM 900 O O . LYS A 1 117 ? -17.545 3.605 12.122 1.00 96.50 117 LYS A O 1
ATOM 905 N N . VAL A 1 118 ? -16.108 2.182 11.123 1.00 96.69 118 VAL A N 1
ATOM 906 C CA . VAL A 1 118 ? -16.303 1.047 12.033 1.00 96.69 118 VAL A CA 1
ATOM 907 C C . VAL A 1 118 ? -15.927 1.427 13.463 1.00 96.69 118 VAL A C 1
ATOM 909 O O . VAL A 1 118 ? -16.734 1.228 14.365 1.00 96.69 118 VAL A O 1
ATOM 912 N N . ALA A 1 119 ? -14.775 2.065 13.676 1.00 95.69 119 ALA A N 1
ATOM 913 C CA . ALA A 1 119 ? -14.363 2.563 14.987 1.00 95.69 119 ALA A CA 1
ATOM 914 C C . ALA A 1 119 ? -15.376 3.572 15.556 1.00 95.69 119 ALA A C 1
ATOM 916 O O . ALA A 1 119 ? -15.806 3.465 16.703 1.00 95.69 119 ALA A O 1
ATOM 917 N N . SER A 1 120 ? -15.823 4.531 14.741 1.00 95.31 120 SER A N 1
ATOM 918 C CA . SER A 1 120 ? -16.832 5.507 15.174 1.00 95.31 120 SER A CA 1
ATOM 919 C C . SER A 1 120 ? -18.167 4.853 15.549 1.00 95.31 120 SER A C 1
ATOM 921 O O . SER A 1 120 ? -18.863 5.344 16.438 1.00 95.31 120 SER A O 1
ATOM 923 N N . GLN A 1 121 ? -18.538 3.767 14.869 1.00 96.69 121 GLN A N 1
ATOM 924 C CA . GLN A 1 121 ? -19.740 2.995 15.170 1.00 96.69 121 GLN A CA 1
ATOM 925 C C . GLN A 1 121 ? -19.578 2.191 16.469 1.00 96.69 121 GLN A C 1
ATOM 927 O O . GLN A 1 121 ? -20.438 2.283 17.341 1.00 96.69 121 GLN A O 1
ATOM 932 N N . LEU A 1 122 ? -18.445 1.505 16.643 1.00 96.50 122 LEU A N 1
ATOM 933 C CA . LEU A 1 122 ? -18.090 0.766 17.860 1.00 96.50 122 LEU A CA 1
ATOM 934 C C . LEU A 1 122 ? -18.172 1.638 19.116 1.00 96.50 122 LEU A C 1
ATOM 936 O O . LEU A 1 122 ? -18.761 1.220 20.110 1.00 96.50 122 LEU A O 1
ATOM 940 N N . ASP A 1 123 ? -17.650 2.865 19.069 1.00 94.50 123 ASP A N 1
ATOM 941 C CA . ASP A 1 123 ? -17.749 3.794 20.200 1.00 94.50 123 ASP A CA 1
ATOM 942 C C . ASP A 1 123 ? -19.194 4.165 20.537 1.00 94.50 123 ASP A C 1
ATOM 944 O O . ASP A 1 123 ? -19.576 4.213 21.709 1.00 94.50 123 ASP A O 1
ATOM 948 N N . LYS A 1 124 ? -20.014 4.437 19.514 1.00 96.25 124 LYS A N 1
ATOM 949 C CA . LYS A 1 124 ? -21.430 4.778 19.705 1.00 96.25 124 LYS A CA 1
ATOM 950 C C . LYS A 1 124 ? -22.193 3.612 20.318 1.00 96.25 124 LYS A C 1
ATOM 952 O O . LYS A 1 124 ? -22.959 3.823 21.261 1.00 96.25 124 LYS A O 1
ATOM 957 N N . ASP A 1 125 ? -21.967 2.407 19.807 1.00 96.81 125 ASP A N 1
ATOM 958 C CA . ASP A 1 125 ? -22.638 1.198 20.273 1.00 96.81 125 ASP A CA 1
ATOM 959 C C . ASP A 1 125 ? -22.214 0.853 21.698 1.00 96.81 125 ASP A C 1
ATOM 961 O O . ASP A 1 125 ? -23.076 0.665 22.559 1.00 96.81 125 ASP A O 1
ATOM 965 N N . HIS A 1 126 ? -20.913 0.903 21.999 1.00 95.19 126 HIS A N 1
ATOM 966 C CA . HIS A 1 126 ? -20.425 0.736 23.364 1.00 95.19 126 HIS A CA 1
ATOM 967 C C . HIS A 1 126 ? -21.041 1.782 24.300 1.00 95.19 126 HIS A C 1
ATOM 969 O O . HIS A 1 126 ? -21.568 1.436 25.355 1.00 95.19 126 HIS A O 1
ATOM 975 N N . ALA A 1 127 ? -21.017 3.071 23.943 1.00 93.25 127 ALA A N 1
ATOM 976 C CA . ALA A 1 127 ? -21.575 4.126 24.789 1.00 93.25 127 ALA A CA 1
ATOM 977 C C . ALA A 1 127 ? -23.081 3.943 25.046 1.00 93.25 127 ALA A C 1
ATOM 979 O O . ALA A 1 127 ? -23.559 4.229 26.150 1.00 93.25 127 ALA A O 1
ATOM 980 N N . LYS A 1 128 ? -23.834 3.471 24.046 1.00 95.81 128 LYS A N 1
ATOM 981 C CA . LYS A 1 128 ? -25.271 3.195 24.149 1.00 95.81 128 LYS A CA 1
ATOM 982 C C . LYS A 1 128 ? -25.550 1.999 25.057 1.00 95.81 128 LYS A C 1
ATOM 984 O O . LYS A 1 128 ? -26.317 2.138 26.014 1.00 95.81 128 LYS A O 1
ATOM 989 N N . GLU A 1 129 ? -24.920 0.858 24.793 1.00 93.94 129 GLU A N 1
ATOM 990 C CA . GLU A 1 129 ? -25.139 -0.369 25.564 1.00 93.94 129 GLU A CA 1
ATOM 991 C C . GLU A 1 129 ? -24.622 -0.231 27.000 1.00 93.94 129 GLU A C 1
ATOM 993 O O . GLU A 1 129 ? -25.312 -0.619 27.941 1.00 93.94 129 GLU A O 1
ATOM 998 N N . TYR A 1 130 ? -23.487 0.445 27.206 1.00 90.12 130 TYR A N 1
ATOM 999 C CA . TYR A 1 130 ? -22.961 0.733 28.542 1.00 90.12 130 TYR A CA 1
ATOM 1000 C C . TYR A 1 130 ? -23.935 1.581 29.375 1.00 90.12 130 TYR A C 1
ATOM 1002 O O . TYR A 1 130 ? -24.220 1.264 30.534 1.00 90.12 130 TYR A O 1
ATOM 1010 N N . LYS A 1 131 ? -24.508 2.645 28.789 1.00 91.06 131 LYS A N 1
ATOM 1011 C CA . LYS A 1 131 ? -25.522 3.474 29.465 1.00 91.06 131 LYS A CA 1
ATOM 1012 C C . LYS A 1 131 ? -26.777 2.673 29.805 1.00 91.06 131 LYS A C 1
ATOM 1014 O O . LYS A 1 131 ? -27.296 2.816 30.913 1.00 91.06 131 LYS A O 1
ATOM 1019 N N . LYS A 1 132 ? -27.253 1.840 28.875 1.00 94.06 132 LYS A N 1
ATOM 1020 C CA . LYS A 1 132 ? -28.433 0.988 29.062 1.00 94.06 132 LYS A CA 1
ATOM 1021 C C . LYS A 1 132 ? -28.219 -0.020 30.193 1.00 94.06 132 LYS A C 1
ATOM 1023 O O . LYS A 1 132 ? -29.003 -0.036 31.137 1.00 94.06 132 LYS A O 1
ATOM 1028 N N . ALA A 1 133 ? -27.112 -0.763 30.162 1.00 89.56 133 ALA A N 1
ATOM 1029 C CA . ALA A 1 133 ? -26.759 -1.723 31.204 1.00 89.56 133 ALA A CA 1
ATOM 1030 C C . ALA A 1 133 ? -26.681 -1.051 32.583 1.00 89.56 133 ALA A C 1
ATOM 1032 O O . ALA A 1 133 ? -27.279 -1.527 33.548 1.00 89.56 133 ALA A O 1
ATOM 1033 N N . ARG A 1 134 ? -26.030 0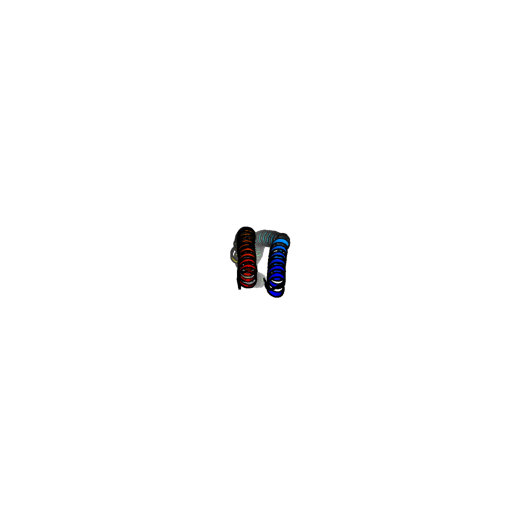.116 32.679 1.00 87.19 134 ARG A N 1
ATOM 1034 C CA . ARG A 1 134 ? -25.938 0.867 33.939 1.00 87.19 134 ARG A CA 1
ATOM 1035 C C . ARG A 1 134 ? -27.305 1.343 34.447 1.00 87.19 134 ARG A C 1
ATOM 1037 O O . ARG A 1 134 ? -27.549 1.335 35.655 1.00 87.19 134 ARG A O 1
ATOM 1044 N N . ALA A 1 135 ? -28.202 1.753 33.550 1.00 89.69 135 ALA A N 1
ATOM 1045 C CA . ALA A 1 135 ? -29.562 2.149 33.909 1.00 89.69 135 ALA A CA 1
ATOM 1046 C C . ALA A 1 135 ? -30.385 0.960 34.439 1.00 89.69 135 ALA A C 1
ATOM 1048 O O . ALA A 1 135 ? -31.033 1.088 35.481 1.00 89.69 135 ALA A O 1
ATOM 1049 N N . ASP A 1 136 ? -30.299 -0.200 33.784 1.00 90.38 136 ASP A N 1
ATOM 1050 C CA . ASP A 1 136 ? -30.984 -1.429 34.202 1.00 90.38 136 ASP A CA 1
ATOM 1051 C C . ASP A 1 136 ? -30.489 -1.915 35.570 1.00 90.38 136 ASP A C 1
ATOM 1053 O O . ASP A 1 136 ? -31.287 -2.260 36.448 1.00 90.38 136 ASP A O 1
ATOM 1057 N N . ILE A 1 137 ? -29.174 -1.856 35.791 1.00 87.25 137 ILE A N 1
ATOM 1058 C CA . ILE A 1 137 ? -28.534 -2.133 37.081 1.00 87.25 137 ILE A CA 1
ATOM 1059 C C . ILE A 1 137 ? -29.079 -1.207 38.172 1.00 87.25 137 ILE A C 1
ATOM 1061 O O . ILE A 1 137 ? -29.506 -1.671 39.234 1.00 87.25 137 ILE A O 1
ATOM 1065 N N . LYS A 1 138 ? -29.102 0.107 37.914 1.00 87.31 138 LYS A N 1
ATOM 1066 C CA . LYS A 1 138 ? -29.595 1.104 38.873 1.00 87.31 138 LYS A CA 1
ATOM 1067 C C . LYS A 1 138 ? -31.067 0.869 39.217 1.00 87.31 138 LYS A C 1
ATOM 1069 O O . LYS A 1 138 ? -31.438 0.968 40.388 1.00 87.31 138 LYS A O 1
ATOM 1074 N N . LYS A 1 139 ? -31.893 0.527 38.223 1.00 92.38 139 LYS A N 1
ATOM 1075 C CA . LYS A 1 139 ? -33.314 0.204 38.409 1.00 92.38 139 LYS A CA 1
ATOM 1076 C C . LYS A 1 139 ? -33.490 -1.024 39.306 1.00 92.38 139 LYS A C 1
ATOM 1078 O O . LYS A 1 139 ? -34.130 -0.913 40.349 1.00 92.38 139 LYS A O 1
ATOM 1083 N N . LYS A 1 140 ? -32.845 -2.149 38.971 1.00 89.56 140 LYS A N 1
ATOM 1084 C CA . LYS A 1 140 ? -32.908 -3.385 39.775 1.00 89.56 140 LYS A CA 1
ATOM 1085 C C . LYS A 1 140 ? -32.390 -3.183 41.203 1.00 89.56 140 LYS A C 1
ATOM 1087 O O . LYS A 1 140 ? -32.982 -3.700 42.150 1.00 89.56 140 LYS A O 1
ATOM 1092 N N . SER A 1 141 ? -31.325 -2.398 41.374 1.00 87.56 141 SER A N 1
ATOM 1093 C CA . SER A 1 141 ? -30.792 -2.039 42.695 1.00 87.56 141 SER A CA 1
ATOM 1094 C C . SER A 1 141 ? -31.815 -1.249 43.526 1.00 87.56 141 SER A C 1
ATOM 1096 O O . SER A 1 141 ? -32.078 -1.592 44.678 1.00 87.56 141 SER A O 1
ATOM 1098 N N . SER A 1 142 ? -32.471 -0.246 42.927 1.00 89.44 142 SER A N 1
ATOM 1099 C CA . SER A 1 142 ? -33.525 0.529 43.597 1.00 89.44 142 SER A CA 1
ATOM 1100 C C . SER A 1 142 ? -34.720 -0.336 44.010 1.00 89.44 142 SER A C 1
ATOM 1102 O O . SER A 1 142 ? -35.204 -0.208 45.137 1.00 89.44 142 SER A O 1
ATOM 1104 N N . ASP A 1 143 ? -35.169 -1.238 43.135 1.00 92.75 143 ASP A N 1
ATOM 1105 C CA . ASP A 1 143 ? -36.285 -2.143 43.421 1.00 92.75 143 ASP A CA 1
ATOM 1106 C C . ASP A 1 143 ? -35.935 -3.134 44.542 1.00 92.75 143 ASP A C 1
ATOM 1108 O O . ASP A 1 143 ? -36.743 -3.355 45.446 1.00 92.75 143 ASP A O 1
ATOM 1112 N N . THR A 1 144 ? -34.695 -3.635 44.566 1.00 90.25 144 THR A N 1
ATOM 1113 C CA . THR A 1 144 ? -34.185 -4.495 45.649 1.00 90.25 144 THR A CA 1
ATOM 1114 C C . THR A 1 144 ? -34.199 -3.771 46.998 1.00 90.25 144 THR A C 1
ATOM 1116 O O . THR A 1 144 ? -34.703 -4.311 47.980 1.00 90.25 144 THR A O 1
ATOM 1119 N N . ILE A 1 145 ? -33.726 -2.518 47.055 1.00 90.12 145 ILE A N 1
ATOM 1120 C CA . ILE A 1 145 ? -33.742 -1.707 48.288 1.00 90.12 145 ILE A CA 1
ATOM 1121 C C . ILE A 1 145 ? -35.179 -1.475 48.778 1.00 90.12 145 ILE A C 1
ATOM 1123 O O . ILE A 1 145 ? -35.449 -1.535 49.979 1.00 90.12 145 ILE A O 1
ATOM 1127 N N . LYS A 1 146 ? -36.124 -1.206 47.867 1.00 91.44 146 LYS A N 1
ATOM 1128 C CA . LYS A 1 146 ? -37.544 -1.042 48.221 1.00 91.44 146 LYS A CA 1
ATOM 1129 C C . LYS A 1 146 ? -38.133 -2.328 48.802 1.00 91.44 146 LYS A C 1
ATOM 1131 O O . LYS A 1 146 ? -38.865 -2.248 49.786 1.00 91.44 146 LYS A O 1
ATOM 1136 N N . LEU A 1 147 ? -37.815 -3.485 48.220 1.00 91.75 147 LEU A N 1
ATOM 1137 C CA . LEU A 1 147 ? -38.255 -4.789 48.724 1.00 91.75 147 LEU A CA 1
ATOM 1138 C C . LEU A 1 147 ? -37.676 -5.079 50.112 1.00 91.75 147 LEU A C 1
ATOM 1140 O O . LEU A 1 147 ? -38.439 -5.390 51.019 1.00 91.75 147 LEU A O 1
ATOM 1144 N N . GLN A 1 148 ? -36.375 -4.860 50.321 1.00 89.06 148 GLN A N 1
ATOM 1145 C CA . GLN A 1 148 ? -35.739 -5.020 51.637 1.00 89.06 148 GLN A CA 1
ATOM 1146 C C . GLN A 1 148 ? -36.395 -4.145 52.714 1.00 89.06 148 GLN A C 1
ATOM 1148 O O . GLN A 1 148 ? -36.634 -4.603 53.827 1.00 89.06 148 GLN A O 1
ATOM 1153 N N . LYS A 1 149 ? -36.745 -2.894 52.386 1.00 90.06 149 LYS A N 1
ATOM 1154 C CA . LYS A 1 149 ? -37.473 -2.008 53.311 1.00 90.06 149 LYS A CA 1
ATOM 1155 C C . LYS A 1 149 ? -38.893 -2.494 53.615 1.00 90.06 149 LYS A C 1
ATOM 1157 O O . LYS A 1 149 ? -39.370 -2.268 54.721 1.00 90.06 149 LYS A O 1
ATOM 1162 N N . LYS A 1 150 ? -39.585 -3.108 52.647 1.00 90.38 150 LYS A N 1
ATOM 1163 C CA . LYS A 1 150 ? -40.921 -3.687 52.864 1.00 90.38 150 LYS A CA 1
ATOM 1164 C C . LYS A 1 150 ? -40.865 -4.912 53.774 1.00 90.38 150 LYS A C 1
ATOM 1166 O O . LYS A 1 150 ? -41.708 -5.005 54.653 1.00 90.38 150 LYS A O 1
ATOM 1171 N N . VAL A 1 151 ? -39.877 -5.789 53.580 1.00 89.00 151 VAL A N 1
ATOM 1172 C CA . VAL A 1 151 ? -39.670 -6.985 54.415 1.00 89.00 151 VAL A CA 1
ATOM 1173 C C . VAL A 1 151 ? -39.419 -6.587 55.869 1.00 89.00 151 VAL A C 1
ATOM 1175 O O . VAL A 1 151 ? -40.196 -6.981 56.728 1.00 89.00 151 VAL A O 1
ATOM 1178 N N . LYS A 1 152 ? -38.460 -5.685 56.126 1.00 85.69 152 LYS A N 1
ATOM 1179 C CA . LYS A 1 152 ? -38.165 -5.204 57.490 1.00 85.69 152 LYS A CA 1
ATOM 1180 C C . LYS A 1 152 ? -39.380 -4.610 58.209 1.00 85.69 152 LYS A C 1
ATOM 1182 O O . LYS A 1 152 ? -39.611 -4.885 59.375 1.00 85.69 152 LYS A O 1
ATOM 1187 N N . LYS A 1 153 ? -40.195 -3.819 57.501 1.00 82.81 153 LYS A N 1
ATOM 1188 C CA . LYS A 1 153 ? -41.438 -3.263 58.066 1.00 82.81 153 LYS A CA 1
ATOM 1189 C C . LYS A 1 153 ? -42.515 -4.317 58.338 1.00 82.81 153 LYS A C 1
ATOM 1191 O O . LYS A 1 153 ? -43.415 -4.048 59.126 1.00 82.81 153 LYS A O 1
ATOM 1196 N N . GLY A 1 154 ? -42.495 -5.439 57.619 1.00 79.06 154 GLY A N 1
ATOM 1197 C CA . GLY A 1 154 ? -43.367 -6.582 57.883 1.00 79.06 154 GLY A CA 1
ATOM 1198 C C . GLY A 1 154 ? -42.948 -7.295 59.165 1.00 79.06 154 GLY A C 1
ATOM 1199 O O . GLY A 1 154 ? -43.781 -7.470 60.044 1.00 79.06 154 GLY A O 1
ATOM 1200 N N . GLU A 1 155 ? -41.650 -7.574 59.304 1.00 77.44 155 GLU A N 1
ATOM 1201 C CA . GLU A 1 155 ? -41.051 -8.197 60.495 1.00 77.44 155 GLU A CA 1
ATOM 1202 C C . GLU A 1 155 ? -41.311 -7.362 61.767 1.00 77.44 155 GLU A C 1
ATOM 1204 O O . GLU A 1 155 ? -41.821 -7.882 62.753 1.00 77.44 155 GLU A O 1
ATOM 1209 N N . GLU A 1 156 ? -41.099 -6.040 61.717 1.00 70.00 156 GLU A N 1
ATOM 1210 C CA . GLU A 1 156 ? -41.374 -5.125 62.845 1.00 70.00 156 GLU A CA 1
ATOM 1211 C C . GLU A 1 156 ? -42.855 -5.096 63.275 1.00 70.00 156 GLU A C 1
ATOM 1213 O O . GLU A 1 156 ? -43.164 -4.761 64.420 1.00 70.00 156 GLU A O 1
ATOM 1218 N N . ARG A 1 157 ? -43.787 -5.391 62.358 1.00 68.88 157 ARG A N 1
ATOM 1219 C CA . ARG A 1 157 ? -45.229 -5.439 62.652 1.00 68.88 157 ARG A CA 1
ATOM 1220 C C . ARG A 1 157 ? -45.660 -6.780 63.231 1.00 68.88 157 ARG A C 1
ATOM 1222 O O . ARG A 1 157 ? -46.603 -6.797 64.014 1.00 68.88 157 ARG A O 1
ATOM 1229 N N . GLU A 1 158 ? -44.999 -7.867 62.848 1.00 63.97 158 GLU A N 1
ATOM 1230 C CA . GLU A 1 158 ? -45.231 -9.191 63.427 1.00 63.97 158 GLU A CA 1
ATOM 1231 C C . GLU A 1 158 ? -44.675 -9.274 64.859 1.00 63.97 158 GLU A C 1
ATOM 1233 O O . GLU A 1 158 ? -45.356 -9.806 65.728 1.00 63.97 158 GLU A O 1
ATOM 1238 N N . GLU A 1 159 ? -43.526 -8.648 65.152 1.00 60.19 159 GLU A N 1
ATOM 1239 C CA . GLU A 1 159 ? -42.964 -8.577 66.518 1.00 60.19 159 GLU A CA 1
ATOM 1240 C C . GLU A 1 159 ? -43.767 -7.698 67.496 1.00 60.19 159 GLU A C 1
ATOM 1242 O O . GLU A 1 159 ? -43.701 -7.912 68.701 1.00 60.19 159 GLU A O 1
ATOM 1247 N N . GLN A 1 160 ? -44.519 -6.702 67.013 1.00 55.94 160 GLN A N 1
ATOM 1248 C CA . GLN A 1 160 ? -45.351 -5.827 67.862 1.00 55.94 160 GLN A CA 1
ATOM 1249 C C . GLN A 1 160 ? -46.800 -6.320 68.020 1.00 55.94 160 GLN A C 1
ATOM 1251 O O . GLN A 1 160 ? -47.572 -5.720 68.769 1.00 55.94 160 GLN A O 1
ATOM 1256 N N . GLY A 1 161 ? -47.189 -7.361 67.276 1.00 54.69 161 GLY A N 1
ATOM 1257 C CA . GLY A 1 161 ? -48.549 -7.903 67.239 1.00 54.69 161 GLY A CA 1
ATOM 1258 C C . GLY A 1 161 ? -48.722 -9.282 67.885 1.00 54.69 161 GLY A C 1
ATOM 1259 O O . GLY A 1 161 ? -49.842 -9.794 67.860 1.00 54.69 161 GLY A O 1
ATOM 1260 N N . GLY A 1 162 ? -47.652 -9.875 68.426 1.00 46.59 162 GLY A N 1
ATOM 1261 C CA . GLY A 1 162 ? -47.667 -11.109 69.227 1.00 46.59 162 GLY A CA 1
ATOM 1262 C C . GLY A 1 162 ? -47.388 -10.827 70.695 1.00 46.59 162 GLY A C 1
ATOM 1263 O O . GLY A 1 162 ? -47.963 -11.555 71.534 1.00 46.59 162 GLY A O 1
#

=== Feature glossary ===
Key to the feature types in this record:

— What the protein is —

Primary structure: the covalent order of the twenty standard amino acids along the backbone. Two proteins with the same sequence will (almost always) fold to the same structure; two with 30% identity often share a fold but not the details.

Database cross-references. InterPro integrates a dozen domain/family signature databases into unified entries with residue-range hits. GO terms attach function/process/location labels with evidence codes. CATH codes position the fold in a four-level structural taxonomy. Organism is the NCBI-taxonomy species name.

— Where its atoms are —

The mmCIF block holds the 3D Cartesian coordinates of each backbone atom (N, Cα, C, O) in ångströms. mmCIF is the PDB's canonical archive format — a tagged-loop text representation of the atomic model.

Six rendered views show the 3D structure from the faces of a cube — i.e. along ±x, ±y, ±z. Rendering representation is drawn randomly per protein from cartoon (secondary-structure ribbons), sticks (backbone bonds), or molecular surface; coloring is either N→C rainbow (blue at the N-terminus through red at the C-terminus) or one color per chain.

— Local backbone conformation —

DSSP 8-state secondary structure assigns each residue one of H (α-helix), G (3₁₀-helix), I (π-helix), E (extended β-strand), B (isolated β-bridge), T (hydrogen-bonded turn), S (bend), or '-' (coil). The assignment is computed from backbone hydrogen-bond geometry via the Kabsch–Sander algorithm.

P-SEA three-state annotation labels each residue as helix, strand, or coil based purely on the geometry of the Cα trace. It serves as a fallback when the full backbone (and thus DSSP) is unavailable.

The φ/ψ torsion pair specifies the backbone conformation at each residue. φ rotates about the N–Cα bond, ψ about the Cα–C bond. Steric clashes forbid most of the (φ, ψ) plane — the allowed regions (α-helix basin, β-sheet basin, left-handed helix) are the Ramachandran-allowed regions.

— Global shape and packing —

The geometric summary reports three shape descriptors. Rg (radius of gyration) measures how spread out the Cα atoms are about their centre of mass; compact globular proteins have small Rg, elongated or unfolded ones large. Cα contacts (<8 Å, |i−j|>4) count long-range residue pairs in spatial proximity — high for tightly packed folds, near z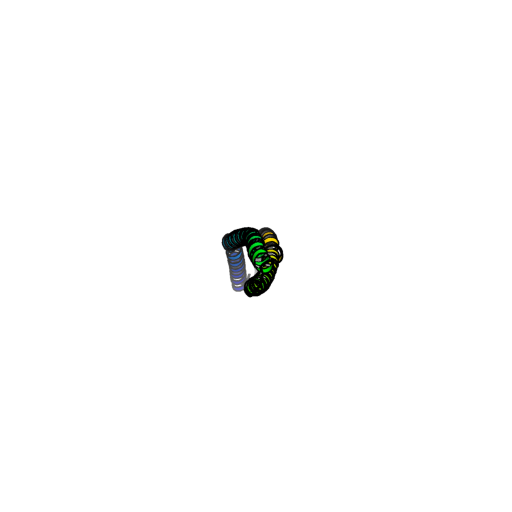ero for rods or random coil. The bounding-box extents give the protein's footprint along x, y, z in Å.

Accessible surface area quantifies burial. A residue with SASA near zero is packed into the hydrophobic core; one with SASA >100 Å² sits on the surface. Computed here via the Shrake–Rupley numerical algorithm with a 1.4 Å probe.

Plot images: a contact map (which residues are close in 3D, as an N×N binary image), a Ramachandran scatter (backbone torsion angles, revealing secondary-structure composition at a glance), and — for AlphaFold structures — a PAE heatmap (pairwise prediction confidence).

— Structural neighborhood —

The Foldseek 3Di string encodes local tertiary geometry as a 20-letter alphabet — one character per residue — derived from the relative positions of nearby Cα atoms. Unlike the amino-acid sequence, 3Di is a direct function of the 3D structure, so two proteins with the same fold have similar 3Di strings even at low sequence identity.

Nearest PDB neighbors are the top structural matches found by Foldseek when searching this structure against the entire Protein Data Bank. Each hit reports a TM-score (0 to 1; >0.5 almost always implies the same fold) and an E-value. These are *structural* homologs — they may share no detectable sequence similarity.

— Confidence and disorder —

For AlphaFold models, the B-factor field carries pLDDT — the model's own estimate of local accuracy on a 0–100 scale. Regions with pLDDT<50 should be treated as essentially unmodeled; they often correspond to intrinsically disordered segments.

B-factor (Debye–Waller factor) reflects atomic displacement in the crystal lattice. It is an experimental observable (units Å²), not a prediction; low values mean the atom is pinned down, high values mean it moves or is heterogeneous across the crystal.

Predicted aligned error is AlphaFold's pairwise confidence. Unlike pLDDT (per-residue), PAE is per-residue-pair and captures whether two parts of the structure are correctly placed relative to each other. Units are ångströms of expected positional error.